Protein AF-A0A8X7C6X4-F1 (afdb_monomer_lite)

Radius of gyration: 23.31 Å; chains: 1; bounding box: 55×36×72 Å

Structure (mmCIF, N/CA/C/O backbone):
data_AF-A0A8X7C6X4-F1
#
_entry.id   AF-A0A8X7C6X4-F1
#
loop_
_atom_site.group_PDB
_atom_site.id
_atom_site.type_symbol
_atom_site.label_atom_id
_atom_site.label_alt_id
_atom_site.label_comp_id
_atom_site.label_asym_id
_atom_site.label_entity_id
_atom_site.label_seq_id
_atom_site.pdbx_PDB_ins_code
_atom_site.Cartn_x
_atom_site.Cartn_y
_atom_site.Cartn_z
_atom_site.occupancy
_atom_site.B_iso_or_equiv
_atom_site.auth_seq_id
_atom_site.auth_comp_id
_atom_site.auth_asym_id
_atom_site.auth_atom_id
_atom_site.pdbx_PDB_model_num
ATOM 1 N N . MET A 1 1 ? 27.482 -21.369 14.492 1.00 41.53 1 MET A N 1
ATOM 2 C CA . MET A 1 1 ? 27.911 -20.150 13.777 1.00 41.53 1 MET A CA 1
ATOM 3 C C . MET A 1 1 ? 26.859 -19.899 12.710 1.00 41.53 1 MET A C 1
ATOM 5 O O . MET A 1 1 ? 26.764 -20.706 11.797 1.00 41.53 1 MET A O 1
ATOM 9 N N . SER A 1 2 ? 25.984 -18.908 12.900 1.00 43.78 2 SER A N 1
ATOM 10 C CA . SER A 1 2 ? 24.983 -18.544 11.888 1.00 43.78 2 SER A CA 1
ATOM 11 C C . SER A 1 2 ? 25.699 -17.981 10.670 1.00 43.78 2 SER A C 1
ATOM 13 O O . SER A 1 2 ? 26.392 -16.973 10.795 1.00 43.78 2 SER A O 1
ATOM 15 N N . SER A 1 3 ? 25.545 -18.619 9.510 1.00 39.66 3 SER A N 1
ATOM 16 C CA . SER A 1 3 ? 25.916 -18.000 8.237 1.00 39.66 3 SER A CA 1
ATOM 17 C C . SER A 1 3 ? 25.085 -16.728 8.057 1.00 39.66 3 SER A C 1
ATOM 19 O O . SER A 1 3 ? 23.858 -16.811 8.164 1.00 39.66 3 SER A O 1
ATOM 21 N N . PRO A 1 4 ? 25.696 -15.559 7.801 1.00 51.00 4 PRO A N 1
ATOM 22 C CA . PRO A 1 4 ? 24.925 -14.390 7.425 1.00 51.00 4 PRO A CA 1
ATOM 23 C C . PRO A 1 4 ? 24.309 -14.685 6.059 1.00 51.00 4 PRO A C 1
ATOM 25 O O . PRO A 1 4 ? 25.004 -15.105 5.134 1.00 51.00 4 PRO A O 1
ATOM 28 N N . ALA A 1 5 ? 22.993 -14.525 5.948 1.00 52.38 5 ALA A N 1
ATOM 29 C CA . ALA A 1 5 ? 22.308 -14.561 4.668 1.00 52.38 5 ALA A CA 1
ATOM 30 C C . ALA A 1 5 ? 22.892 -13.438 3.796 1.00 52.38 5 ALA A C 1
ATOM 32 O O . ALA A 1 5 ? 22.626 -12.260 4.027 1.00 52.38 5 ALA A O 1
ATOM 33 N N . ILE A 1 6 ? 23.755 -13.798 2.844 1.00 60.19 6 ILE A N 1
ATOM 34 C CA . ILE A 1 6 ? 24.280 -12.865 1.850 1.00 60.19 6 ILE A CA 1
ATOM 35 C C . ILE A 1 6 ? 23.134 -12.622 0.874 1.00 60.19 6 ILE A C 1
ATOM 37 O O . ILE A 1 6 ? 22.824 -13.473 0.042 1.00 60.19 6 ILE A O 1
ATOM 41 N N . ILE A 1 7 ? 22.459 -11.485 1.027 1.00 58.69 7 ILE A N 1
ATOM 42 C CA . ILE A 1 7 ? 21.500 -11.011 0.032 1.00 58.69 7 ILE A CA 1
ATOM 43 C C . ILE A 1 7 ? 22.296 -10.750 -1.262 1.00 58.69 7 ILE A C 1
ATOM 45 O O . ILE A 1 7 ? 23.330 -10.079 -1.187 1.00 58.69 7 ILE A O 1
ATOM 49 N N . PRO A 1 8 ? 21.879 -11.285 -2.426 1.00 61.34 8 PRO A N 1
ATOM 50 C CA . PRO A 1 8 ? 22.589 -11.083 -3.686 1.00 61.34 8 PRO A CA 1
ATOM 51 C C . PRO A 1 8 ? 22.749 -9.590 -3.985 1.00 61.34 8 PRO A C 1
ATOM 53 O O . PRO A 1 8 ? 21.783 -8.836 -3.885 1.00 61.34 8 PRO A O 1
ATOM 56 N N . SER A 1 9 ? 23.950 -9.158 -4.369 1.00 61.72 9 SER A N 1
ATOM 57 C CA . SER A 1 9 ? 24.251 -7.748 -4.654 1.00 61.72 9 SER A CA 1
ATOM 58 C C . SER A 1 9 ? 23.368 -7.155 -5.756 1.00 61.72 9 SER A C 1
ATOM 60 O O . SER A 1 9 ? 22.981 -5.998 -5.645 1.00 61.72 9 SER A O 1
ATOM 62 N N . SER A 1 10 ? 22.974 -7.959 -6.750 1.00 60.50 10 SER A N 1
ATOM 63 C CA . SER A 1 10 ? 22.034 -7.550 -7.803 1.00 60.50 10 SER A CA 1
ATOM 64 C C . SER A 1 10 ? 20.650 -7.198 -7.248 1.00 60.50 10 SER A C 1
ATOM 66 O O . SER A 1 10 ? 20.065 -6.199 -7.634 1.00 60.50 10 SER A O 1
ATOM 68 N N . LEU A 1 11 ? 20.164 -7.947 -6.251 1.00 62.75 11 LEU A N 1
ATOM 69 C CA . LEU A 1 11 ? 18.857 -7.709 -5.632 1.00 62.75 11 LEU A CA 1
ATOM 70 C C . LEU A 1 11 ? 18.816 -6.392 -4.844 1.00 62.75 11 LEU A C 1
ATOM 72 O O . LEU A 1 11 ? 17.778 -5.739 -4.743 1.00 62.75 11 LEU A O 1
ATOM 76 N N . LEU A 1 12 ? 19.953 -6.021 -4.249 1.00 65.81 12 LEU A N 1
ATOM 77 C CA . LEU A 1 12 ? 20.098 -4.772 -3.509 1.00 65.81 12 LEU A CA 1
ATOM 78 C C . LEU A 1 12 ? 20.155 -3.567 -4.458 1.00 65.81 12 LEU A C 1
ATOM 80 O O . LEU A 1 12 ? 19.580 -2.522 -4.155 1.00 65.81 12 LEU A O 1
ATOM 84 N N . GLU A 1 13 ? 20.832 -3.729 -5.594 1.00 68.94 13 GLU A N 1
ATOM 85 C CA . GLU A 1 13 ? 20.954 -2.716 -6.642 1.00 68.94 13 GLU A CA 1
ATOM 86 C C . GLU A 1 13 ? 19.597 -2.440 -7.313 1.00 68.94 13 GLU A C 1
ATOM 88 O O . GLU A 1 13 ? 19.193 -1.280 -7.407 1.00 68.94 13 GLU A O 1
ATOM 93 N N . ASP A 1 14 ? 18.828 -3.489 -7.627 1.00 75.12 14 ASP A N 1
ATOM 94 C CA . ASP A 1 14 ? 17.485 -3.378 -8.217 1.00 75.12 14 ASP A CA 1
ATOM 95 C C . ASP A 1 14 ? 16.489 -2.673 -7.276 1.00 75.12 14 ASP A C 1
ATOM 97 O O . ASP A 1 14 ? 15.685 -1.835 -7.702 1.00 75.12 14 ASP A O 1
ATOM 101 N N . TYR A 1 15 ? 16.568 -2.953 -5.967 1.00 82.56 15 TYR A N 1
ATOM 102 C CA . TYR A 1 15 ? 15.763 -2.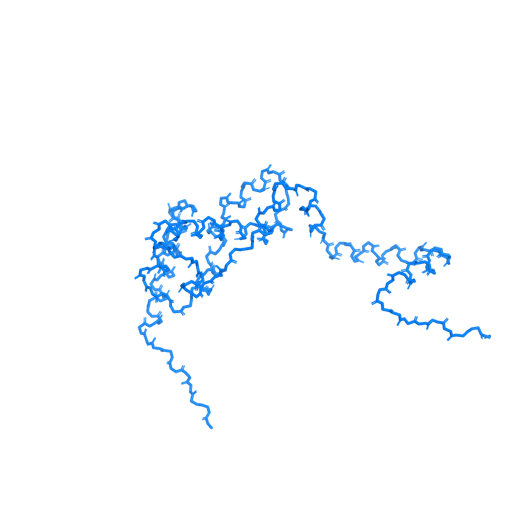259 -4.955 1.00 82.56 15 TYR A CA 1
ATOM 103 C C . TYR A 1 15 ? 16.144 -0.779 -4.839 1.00 82.56 15 TYR A C 1
ATOM 105 O O . TYR A 1 15 ? 15.264 0.079 -4.758 1.00 82.56 15 TYR A O 1
ATOM 113 N N . ALA A 1 16 ? 17.444 -0.466 -4.810 1.00 84.88 16 ALA A N 1
ATOM 114 C CA . ALA A 1 16 ? 17.921 0.909 -4.702 1.00 84.88 16 ALA A CA 1
ATOM 115 C C . ALA A 1 16 ? 17.496 1.740 -5.917 1.00 84.88 16 ALA A C 1
ATOM 117 O O . ALA A 1 16 ? 16.995 2.851 -5.745 1.00 84.88 16 ALA A O 1
ATOM 118 N N . HIS A 1 17 ? 17.619 1.170 -7.118 1.00 86.81 17 HIS A N 1
ATOM 119 C CA . HIS A 1 17 ? 17.183 1.811 -8.351 1.00 86.81 17 HIS A CA 1
ATOM 120 C C . HIS A 1 17 ? 15.673 2.077 -8.346 1.00 86.81 17 HIS A C 1
ATOM 122 O O . HIS A 1 17 ? 15.262 3.231 -8.443 1.00 86.81 17 HIS A O 1
ATOM 128 N N . SER A 1 18 ? 14.861 1.039 -8.111 1.00 87.00 18 SER A N 1
ATOM 129 C CA . SER A 1 18 ? 13.395 1.153 -8.035 1.00 87.00 18 SER A CA 1
ATOM 130 C C . SER A 1 18 ? 12.955 2.192 -7.003 1.00 87.00 18 SER A C 1
ATOM 132 O O . SER A 1 18 ? 12.040 2.979 -7.241 1.00 87.00 18 SER A O 1
ATOM 134 N N . ASN A 1 19 ? 13.631 2.222 -5.851 1.00 89.88 19 ASN A N 1
ATOM 135 C CA . ASN A 1 19 ? 13.363 3.207 -4.819 1.00 89.88 19 ASN A CA 1
ATOM 136 C C . ASN A 1 19 ? 13.654 4.635 -5.287 1.00 89.88 19 ASN A C 1
ATOM 138 O O . ASN A 1 19 ? 12.817 5.505 -5.074 1.00 89.88 19 ASN A O 1
ATOM 142 N N . SER A 1 20 ? 14.832 4.884 -5.861 1.00 90.81 20 SER A N 1
ATOM 143 C CA . SER A 1 20 ? 15.215 6.218 -6.328 1.00 90.81 20 SER A CA 1
ATOM 144 C C . SER A 1 20 ? 14.276 6.718 -7.420 1.00 90.81 20 SER A C 1
ATOM 146 O O . SER A 1 20 ? 13.829 7.856 -7.350 1.00 90.81 20 SER A O 1
ATOM 148 N N . THR A 1 21 ? 13.897 5.858 -8.369 1.00 91.06 21 THR A N 1
ATOM 149 C CA . THR A 1 21 ? 12.956 6.220 -9.436 1.00 91.06 21 THR A CA 1
ATOM 150 C C . THR A 1 21 ? 11.582 6.607 -8.886 1.00 91.06 21 THR A C 1
ATOM 152 O O . THR A 1 21 ? 11.020 7.616 -9.304 1.00 91.06 21 THR A O 1
ATOM 155 N N . LEU A 1 22 ? 11.043 5.851 -7.922 1.00 91.56 22 LEU A N 1
ATOM 156 C CA . LEU A 1 22 ? 9.770 6.195 -7.276 1.00 91.56 22 LEU A CA 1
ATOM 157 C C . LEU A 1 22 ? 9.869 7.476 -6.437 1.00 91.56 22 LEU A C 1
ATOM 159 O O . LEU A 1 22 ? 8.931 8.267 -6.408 1.00 91.56 22 LEU A O 1
ATOM 163 N N . GLU A 1 23 ? 11.005 7.699 -5.779 1.00 93.31 23 GLU A N 1
ATOM 164 C CA . GLU A 1 23 ? 11.255 8.896 -4.975 1.00 93.31 23 GLU A CA 1
ATOM 165 C C . GLU A 1 23 ? 11.326 10.153 -5.856 1.00 93.31 23 GLU A C 1
ATOM 167 O O . GLU A 1 23 ? 10.698 11.159 -5.539 1.00 93.31 23 GLU A O 1
ATOM 172 N N . GLU A 1 24 ? 11.980 10.079 -7.014 1.00 91.56 24 GLU A N 1
ATOM 173 C CA . GLU A 1 24 ? 11.965 11.152 -8.014 1.00 91.56 24 GLU A CA 1
ATOM 174 C C . GLU A 1 24 ? 10.557 11.398 -8.573 1.00 91.56 24 GLU A C 1
ATOM 176 O O . GLU A 1 24 ? 10.079 12.535 -8.560 1.00 91.56 24 GLU A O 1
ATOM 181 N N . ALA A 1 25 ? 9.855 10.337 -8.986 1.00 90.62 25 ALA A N 1
ATOM 182 C CA . ALA A 1 25 ? 8.493 10.448 -9.504 1.00 90.62 25 ALA A CA 1
ATOM 183 C C . ALA A 1 25 ? 7.527 11.048 -8.470 1.00 90.62 25 ALA A C 1
ATOM 185 O O . ALA A 1 25 ? 6.641 11.812 -8.832 1.00 90.62 25 ALA A O 1
ATOM 186 N N . SER A 1 26 ? 7.727 10.780 -7.175 1.00 89.69 26 SER A N 1
ATOM 187 C CA . SER A 1 26 ? 6.908 11.353 -6.098 1.00 89.69 26 SER A CA 1
ATOM 188 C C . SER A 1 26 ? 6.961 12.876 -5.990 1.00 89.69 26 SER A C 1
ATOM 190 O O . SER A 1 26 ? 6.070 13.482 -5.400 1.00 89.69 26 SER A O 1
ATOM 192 N N . ILE A 1 27 ? 7.993 13.496 -6.563 1.00 88.69 27 ILE A N 1
ATOM 193 C CA . ILE A 1 27 ? 8.184 14.946 -6.552 1.00 88.69 27 ILE A CA 1
ATOM 194 C C . ILE A 1 27 ? 7.584 15.576 -7.814 1.00 88.69 27 ILE A C 1
ATOM 196 O O . ILE A 1 27 ? 7.095 16.706 -7.758 1.00 88.69 27 ILE A O 1
ATOM 200 N N . SER A 1 28 ? 7.647 14.880 -8.954 1.00 86.75 28 SER A N 1
ATOM 201 C CA . SER A 1 28 ? 7.310 15.449 -10.264 1.00 86.75 28 SER A CA 1
ATOM 202 C C . SER A 1 28 ? 5.991 14.966 -10.863 1.00 86.75 28 SER A C 1
ATOM 204 O O . SER A 1 28 ? 5.436 15.661 -11.712 1.00 86.75 28 SER A O 1
ATOM 206 N N . GLU A 1 29 ? 5.488 13.803 -10.454 1.00 90.50 29 GLU A N 1
ATOM 207 C CA . GLU A 1 29 ? 4.372 13.117 -11.104 1.00 90.50 29 GLU A CA 1
ATOM 208 C C . GLU A 1 29 ? 3.107 13.077 -10.244 1.00 90.50 29 GLU A C 1
ATOM 210 O O . GLU A 1 29 ? 3.130 13.197 -9.021 1.00 90.50 29 GLU A O 1
ATOM 215 N N . SER A 1 30 ? 1.966 12.869 -10.904 1.00 86.12 30 SER A N 1
ATOM 216 C CA . SER A 1 30 ? 0.698 12.621 -10.209 1.00 86.12 30 SER A CA 1
ATOM 217 C C . SER A 1 30 ? 0.677 11.238 -9.532 1.00 86.12 30 SER A C 1
ATOM 219 O O . SER A 1 30 ? 1.251 10.299 -10.094 1.00 86.12 30 SER A O 1
ATOM 221 N N . PRO A 1 31 ? -0.061 11.045 -8.423 1.00 84.44 31 PRO A N 1
ATOM 222 C CA . PRO A 1 31 ? -0.167 9.754 -7.732 1.00 84.44 31 PRO A CA 1
ATOM 223 C C . PRO A 1 31 ? -0.556 8.582 -8.639 1.00 84.44 31 PRO A C 1
ATOM 225 O O . PRO A 1 31 ? 0.069 7.527 -8.578 1.00 84.44 31 PRO A O 1
ATOM 228 N N . ASN A 1 32 ? -1.489 8.785 -9.575 1.00 84.94 32 ASN A N 1
ATOM 229 C CA . ASN A 1 32 ? -1.849 7.766 -10.572 1.00 84.94 32 ASN A CA 1
ATOM 230 C C . ASN A 1 32 ? -0.658 7.317 -11.437 1.00 84.94 32 ASN A C 1
ATOM 232 O O . ASN A 1 32 ? -0.498 6.128 -11.706 1.00 84.94 32 ASN A O 1
ATOM 236 N N . LYS A 1 33 ? 0.207 8.252 -11.847 1.00 87.81 33 LYS A N 1
ATOM 237 C CA . LYS A 1 33 ? 1.417 7.941 -12.626 1.00 87.81 33 LYS A CA 1
ATOM 238 C C . LYS A 1 33 ? 2.457 7.204 -11.790 1.00 87.81 33 LYS A C 1
ATOM 240 O O . LYS A 1 33 ? 3.119 6.304 -12.300 1.00 87.81 33 LYS A O 1
ATOM 245 N N . ILE A 1 34 ? 2.551 7.522 -10.502 1.00 91.06 34 ILE A N 1
ATOM 246 C CA . ILE A 1 34 ? 3.412 6.796 -9.562 1.00 91.06 34 ILE A CA 1
ATOM 247 C C . ILE A 1 34 ? 2.877 5.368 -9.346 1.00 91.06 34 ILE A C 1
ATOM 249 O O . ILE A 1 34 ? 3.668 4.429 -9.305 1.00 91.06 34 ILE A O 1
ATOM 253 N N . CYS A 1 35 ? 1.553 5.170 -9.288 1.00 90.31 35 CYS A N 1
ATOM 254 C CA . CYS A 1 35 ? 0.930 3.842 -9.231 1.00 90.31 35 CYS A CA 1
ATOM 255 C C . CYS A 1 35 ? 1.208 3.009 -10.489 1.00 90.31 35 CYS A C 1
ATOM 257 O O . CYS A 1 35 ? 1.586 1.844 -10.375 1.00 90.31 35 CYS A O 1
ATOM 259 N N . GLU A 1 36 ? 1.084 3.603 -11.681 1.00 91.00 36 GLU A N 1
ATOM 260 C CA . GLU A 1 36 ? 1.471 2.950 -12.940 1.00 91.00 36 GLU A CA 1
ATOM 261 C C . GLU A 1 36 ? 2.955 2.552 -12.930 1.00 91.00 36 GLU A C 1
ATOM 263 O O . GLU A 1 36 ? 3.300 1.422 -13.274 1.00 91.00 36 GLU A O 1
ATOM 268 N N . LEU A 1 37 ? 3.838 3.453 -12.489 1.00 92.44 37 LEU A N 1
ATOM 269 C CA . LEU A 1 37 ? 5.272 3.187 -12.382 1.00 92.44 37 LEU A CA 1
ATOM 270 C C . LEU A 1 37 ? 5.573 2.055 -11.390 1.00 92.44 37 LEU A C 1
ATOM 272 O O . LEU A 1 37 ? 6.384 1.178 -11.687 1.00 92.44 37 LEU A O 1
ATOM 276 N N . PHE A 1 38 ? 4.901 2.033 -10.238 1.00 92.88 38 PHE A N 1
ATOM 277 C CA . PHE A 1 38 ? 5.035 0.951 -9.266 1.00 92.88 38 PHE A CA 1
ATOM 278 C C . PHE A 1 38 ? 4.596 -0.395 -9.859 1.00 92.88 38 PHE A C 1
ATOM 280 O O . PHE A 1 38 ? 5.293 -1.392 -9.680 1.00 92.88 38 PHE A O 1
ATOM 287 N N . ALA A 1 39 ? 3.489 -0.430 -10.609 1.00 91.94 39 ALA A N 1
ATOM 288 C CA . ALA A 1 39 ? 3.035 -1.635 -11.304 1.00 91.94 39 ALA A CA 1
ATOM 289 C C . ALA A 1 39 ? 4.059 -2.122 -12.342 1.00 91.94 39 ALA A C 1
ATOM 291 O O . ALA A 1 39 ? 4.369 -3.310 -12.388 1.00 91.94 39 ALA A O 1
ATOM 292 N N . ILE A 1 40 ? 4.644 -1.210 -13.126 1.00 91.19 40 ILE A N 1
ATOM 293 C CA . ILE A 1 40 ? 5.702 -1.536 -14.095 1.00 91.19 40 ILE A CA 1
ATOM 294 C C . ILE A 1 40 ? 6.911 -2.154 -13.385 1.00 91.19 40 ILE A C 1
ATOM 296 O O . ILE A 1 40 ? 7.407 -3.200 -13.803 1.00 91.19 40 ILE A O 1
AT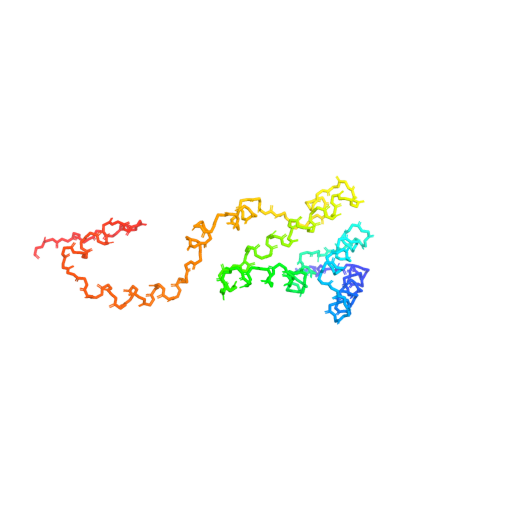OM 300 N N . ILE A 1 41 ? 7.360 -1.535 -12.293 1.00 90.81 41 ILE A N 1
ATOM 301 C CA . ILE A 1 41 ? 8.469 -2.031 -11.474 1.00 90.81 41 ILE A CA 1
ATOM 302 C C . ILE A 1 41 ? 8.154 -3.434 -10.930 1.00 90.81 41 ILE A C 1
ATOM 304 O O . ILE A 1 41 ? 8.996 -4.332 -10.997 1.00 90.81 41 ILE A O 1
ATOM 308 N N . LEU A 1 42 ? 6.933 -3.647 -10.436 1.00 89.38 42 LEU A N 1
ATOM 309 C CA . LEU A 1 42 ? 6.499 -4.927 -9.885 1.00 89.38 42 LEU A CA 1
ATOM 310 C C . LEU A 1 42 ? 6.478 -6.042 -10.944 1.00 89.38 42 LEU A C 1
ATOM 312 O O . LEU A 1 42 ? 6.944 -7.148 -10.673 1.00 89.38 42 LEU A O 1
ATOM 316 N N . VAL A 1 43 ? 5.964 -5.749 -12.141 1.00 88.69 43 VAL A N 1
ATOM 317 C CA . VAL A 1 43 ? 5.772 -6.738 -13.213 1.00 88.69 43 VAL A CA 1
ATOM 318 C C . VAL A 1 43 ? 7.069 -7.029 -13.969 1.00 88.69 43 VAL A C 1
ATOM 320 O O . VAL A 1 43 ? 7.352 -8.187 -14.275 1.00 88.69 43 VAL A O 1
ATOM 323 N N . PHE A 1 44 ? 7.862 -6.001 -14.282 1.00 86.94 4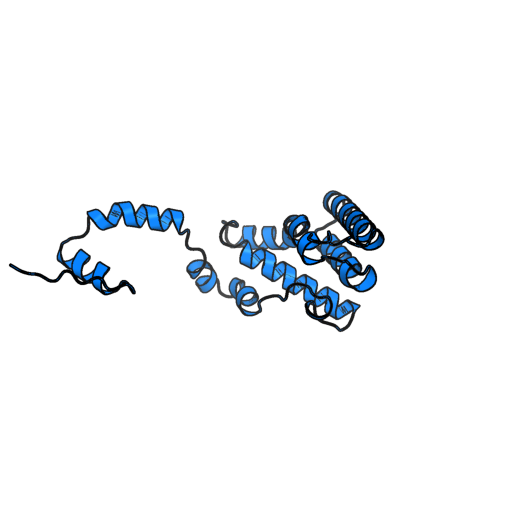4 PHE A N 1
ATOM 324 C CA . PHE A 1 44 ? 8.966 -6.117 -15.242 1.00 86.94 44 PHE A CA 1
ATOM 325 C C . PHE A 1 44 ? 10.362 -6.034 -14.619 1.00 86.94 44 PHE A C 1
ATOM 327 O O . PHE A 1 44 ? 11.306 -6.555 -15.211 1.00 86.94 44 PHE A O 1
ATOM 334 N N . CYS A 1 45 ? 10.523 -5.406 -13.449 1.00 83.88 45 CYS A N 1
ATOM 335 C CA . CYS A 1 45 ? 11.848 -5.163 -12.864 1.00 83.88 45 CYS A CA 1
ATOM 336 C C . CYS A 1 45 ? 12.267 -6.203 -11.814 1.00 83.88 45 CYS A C 1
ATOM 338 O O . CYS A 1 45 ? 13.412 -6.181 -11.379 1.00 83.88 45 CYS A O 1
ATOM 340 N N . GLY A 1 46 ? 11.382 -7.126 -11.420 1.00 71.44 46 GLY A N 1
ATOM 341 C CA . GLY A 1 46 ? 11.743 -8.238 -10.533 1.00 71.44 46 GLY A CA 1
ATOM 342 C C . GLY A 1 46 ? 12.198 -7.790 -9.139 1.00 71.44 46 GLY A C 1
ATOM 343 O O . GLY A 1 46 ? 13.279 -8.157 -8.684 1.00 71.44 46 GLY A O 1
ATOM 344 N N . VAL A 1 47 ? 11.372 -7.000 -8.445 1.00 80.38 47 VAL A N 1
ATOM 345 C CA . VAL A 1 47 ? 11.697 -6.470 -7.110 1.00 80.38 47 VAL A CA 1
ATOM 346 C C . VAL A 1 47 ? 11.853 -7.592 -6.081 1.00 80.38 47 VAL A C 1
ATOM 348 O O . VAL A 1 47 ? 10.946 -8.395 -5.873 1.00 80.38 47 VAL A O 1
ATOM 351 N N . GLY A 1 48 ? 12.985 -7.607 -5.371 1.00 77.88 48 GLY A N 1
ATOM 352 C CA . GLY A 1 48 ? 13.257 -8.610 -4.334 1.00 77.88 48 GLY A CA 1
ATOM 353 C C . GLY A 1 48 ? 12.355 -8.541 -3.104 1.00 77.88 48 GLY A C 1
ATOM 354 O O . GLY A 1 48 ? 12.035 -9.575 -2.522 1.00 77.88 48 GLY A O 1
ATOM 355 N N . ASP A 1 49 ? 11.951 -7.332 -2.709 1.00 84.50 49 ASP A N 1
ATOM 356 C CA . ASP A 1 49 ? 11.023 -7.089 -1.601 1.00 84.50 49 ASP A CA 1
ATOM 357 C C . ASP A 1 49 ? 10.019 -5.980 -1.976 1.00 84.50 49 ASP A C 1
ATOM 359 O O . ASP A 1 49 ? 10.231 -4.799 -1.666 1.00 84.50 49 ASP A O 1
ATOM 363 N N . PRO A 1 50 ? 8.939 -6.335 -2.695 1.00 86.25 50 PRO A N 1
ATOM 364 C CA . PRO A 1 50 ? 7.951 -5.364 -3.147 1.00 86.25 50 PRO A CA 1
ATOM 365 C C . PRO A 1 50 ? 7.134 -4.788 -1.982 1.00 86.25 50 PRO A C 1
ATOM 367 O O . PRO A 1 50 ? 6.698 -3.641 -2.054 1.00 86.25 50 PRO A O 1
ATOM 370 N N . ILE A 1 51 ? 6.985 -5.527 -0.874 1.00 88.44 51 ILE A N 1
ATOM 371 C CA . ILE A 1 51 ? 6.265 -5.069 0.325 1.00 88.44 51 ILE A CA 1
ATOM 372 C C . ILE A 1 51 ? 7.031 -3.931 0.998 1.00 88.44 51 ILE A C 1
ATOM 374 O O . ILE A 1 51 ? 6.446 -2.904 1.332 1.00 88.44 51 ILE A O 1
ATOM 378 N N . LYS A 1 52 ? 8.349 -4.070 1.161 1.00 89.56 52 LYS A N 1
ATOM 379 C CA . LYS A 1 52 ? 9.179 -3.000 1.723 1.00 89.56 52 LYS A CA 1
ATOM 380 C C . LYS A 1 52 ? 9.177 -1.748 0.845 1.00 89.56 52 LYS A C 1
ATOM 382 O O . LYS A 1 52 ? 9.151 -0.635 1.372 1.00 89.56 52 LYS A O 1
ATOM 387 N N . LEU A 1 53 ? 9.187 -1.925 -0.477 1.00 90.00 53 LEU A N 1
ATOM 388 C CA . LEU A 1 53 ? 9.102 -0.813 -1.423 1.00 90.00 53 LEU A CA 1
ATOM 389 C C . LEU A 1 53 ? 7.749 -0.092 -1.304 1.00 90.00 53 LEU A C 1
ATOM 391 O O . LEU A 1 53 ? 7.712 1.133 -1.208 1.00 90.00 53 LEU A O 1
ATOM 395 N N . TRP A 1 54 ? 6.653 -0.849 -1.218 1.00 92.12 54 TRP A N 1
ATOM 396 C CA . TRP A 1 54 ? 5.318 -0.316 -0.949 1.00 92.12 54 TRP A CA 1
ATOM 397 C C . TRP A 1 54 ? 5.248 0.450 0.368 1.00 92.12 54 TRP A C 1
ATOM 399 O O . TRP A 1 54 ? 4.794 1.584 0.377 1.00 92.12 54 TRP A O 1
ATOM 409 N N . GLU A 1 55 ? 5.731 -0.110 1.478 1.00 91.25 55 GLU A N 1
ATOM 410 C CA . GLU A 1 55 ? 5.659 0.548 2.789 1.00 91.25 55 GLU A CA 1
ATOM 411 C C . GLU A 1 55 ? 6.321 1.932 2.800 1.00 91.25 55 GLU A C 1
ATOM 413 O O . GLU A 1 55 ? 5.843 2.833 3.493 1.00 91.25 55 GLU A O 1
ATOM 418 N N . LYS A 1 56 ? 7.377 2.121 2.000 1.00 92.00 56 LYS A N 1
ATOM 419 C CA . LYS A 1 56 ? 8.042 3.416 1.846 1.00 92.00 56 LYS A CA 1
ATOM 420 C C . LYS A 1 56 ? 7.242 4.404 0.988 1.00 92.00 56 LYS A C 1
ATOM 422 O O . LYS A 1 56 ? 7.226 5.588 1.308 1.00 92.00 56 LYS A O 1
ATOM 427 N N . HIS A 1 57 ? 6.580 3.934 -0.070 1.00 92.25 57 HIS A N 1
ATOM 428 C CA . HIS A 1 57 ? 5.945 4.794 -1.082 1.00 92.25 57 HIS A CA 1
ATOM 429 C C . HIS A 1 57 ? 4.413 4.871 -0.994 1.00 92.25 57 HIS A C 1
ATOM 431 O O . HIS A 1 57 ? 3.808 5.720 -1.645 1.00 92.25 57 HIS A O 1
ATOM 437 N N . LYS A 1 58 ? 3.762 4.051 -0.157 1.00 90.50 58 LYS A N 1
ATOM 438 C CA . LYS A 1 58 ? 2.293 3.951 -0.057 1.00 90.50 58 LYS A CA 1
ATOM 439 C C . LYS A 1 58 ? 1.600 5.272 0.244 1.00 90.50 58 LYS A C 1
ATOM 441 O O . LYS A 1 58 ? 0.477 5.466 -0.191 1.00 90.50 58 LYS A O 1
ATOM 446 N N . GLY A 1 59 ? 2.262 6.183 0.962 1.00 89.88 59 GLY A N 1
ATOM 447 C CA . GLY A 1 59 ? 1.721 7.512 1.250 1.00 89.88 59 GLY A CA 1
ATOM 448 C C . GLY A 1 59 ? 1.548 8.368 -0.005 1.00 89.88 59 GLY A C 1
ATOM 449 O O . GLY A 1 59 ? 0.505 8.997 -0.160 1.00 89.88 59 GLY A O 1
ATOM 450 N N . SER A 1 60 ? 2.539 8.349 -0.899 1.00 89.62 60 SER A N 1
ATOM 451 C CA . SER A 1 60 ? 2.496 9.058 -2.184 1.00 89.62 60 SER A CA 1
ATOM 452 C C . SER A 1 60 ? 1.585 8.347 -3.183 1.00 89.62 60 SER A C 1
ATOM 454 O O . SER A 1 60 ? 0.804 8.993 -3.871 1.00 89.62 60 SER A O 1
ATOM 456 N N . LEU A 1 61 ? 1.623 7.010 -3.214 1.00 90.12 61 LEU A N 1
ATOM 457 C CA . LEU A 1 61 ? 0.757 6.190 -4.072 1.00 90.12 61 LEU A CA 1
ATOM 458 C C . LEU A 1 61 ? -0.730 6.403 -3.753 1.00 90.12 61 LEU A C 1
ATOM 460 O O . LEU A 1 61 ? -1.559 6.507 -4.652 1.00 90.12 61 LEU A O 1
ATOM 464 N N . SER A 1 62 ? -1.075 6.517 -2.469 1.00 90.31 62 SER A N 1
ATOM 465 C CA . SER A 1 62 ? -2.460 6.667 -2.028 1.00 90.31 62 SER A CA 1
ATOM 466 C C . SER A 1 62 ? -2.910 8.121 -1.869 1.00 90.31 62 SER A C 1
ATOM 468 O O . SER A 1 62 ? -3.951 8.358 -1.257 1.00 90.31 62 SER A O 1
ATOM 470 N N . GLU A 1 63 ? -2.133 9.109 -2.319 1.00 89.25 63 GLU A N 1
ATOM 471 C CA . GLU A 1 63 ? -2.414 10.521 -2.034 1.00 89.25 63 GLU A CA 1
ATOM 472 C C . GLU A 1 63 ? -3.742 10.987 -2.652 1.00 89.25 63 GLU A C 1
ATOM 474 O O . GLU A 1 63 ? -4.525 11.662 -1.982 1.00 89.25 63 GLU A O 1
ATOM 479 N N . ASP A 1 64 ? -4.041 10.586 -3.889 1.00 84.88 64 ASP A N 1
ATOM 480 C CA . ASP A 1 64 ? -5.303 10.943 -4.553 1.00 84.88 64 ASP A CA 1
ATOM 481 C C . ASP A 1 64 ? -6.509 10.306 -3.849 1.00 84.88 64 ASP A C 1
ATOM 483 O O . ASP A 1 64 ? -7.502 10.979 -3.571 1.00 84.88 64 ASP A O 1
ATOM 487 N N . VAL A 1 65 ? -6.387 9.031 -3.466 1.00 83.94 65 VAL A N 1
ATOM 488 C CA . VAL A 1 65 ? -7.406 8.313 -2.685 1.00 83.94 65 VAL A CA 1
ATOM 489 C C . VAL A 1 65 ? -7.633 8.994 -1.334 1.00 83.94 65 VAL A C 1
ATOM 491 O O . VAL A 1 65 ? -8.768 9.187 -0.899 1.00 83.94 65 VAL A O 1
ATOM 494 N N . LYS A 1 66 ? -6.547 9.410 -0.674 1.00 86.62 66 LYS A N 1
ATOM 495 C CA . LYS A 1 66 ? -6.600 10.141 0.591 1.00 86.62 66 LYS A CA 1
ATOM 496 C C . LYS A 1 66 ? -7.375 11.448 0.426 1.00 86.62 66 LYS A C 1
ATOM 498 O O . LYS A 1 66 ? -8.319 11.673 1.174 1.00 86.62 66 LYS A O 1
ATOM 503 N N . LYS A 1 67 ? -7.040 12.261 -0.582 1.00 84.56 67 LYS A N 1
ATOM 504 C CA . LYS A 1 67 ? -7.730 13.530 -0.886 1.00 84.56 67 LYS A CA 1
ATOM 505 C C . LYS A 1 67 ? -9.214 13.334 -1.193 1.00 84.56 67 LYS A C 1
ATOM 507 O O . LYS A 1 67 ? -10.039 14.150 -0.784 1.00 84.56 67 LYS A O 1
ATOM 512 N N . GLN A 1 68 ? -9.567 12.257 -1.891 1.00 80.81 68 GLN A N 1
ATOM 513 C CA . GLN A 1 68 ? -10.962 11.930 -2.170 1.00 80.81 68 GLN A CA 1
ATOM 514 C C . GLN A 1 68 ? -11.739 11.653 -0.875 1.00 80.81 68 GLN A C 1
ATOM 516 O O . GLN A 1 68 ? -12.783 12.254 -0.633 1.00 80.81 68 GLN A O 1
ATOM 521 N N . ILE A 1 69 ? -11.197 10.803 -0.002 1.00 78.06 69 ILE A N 1
ATOM 522 C CA . ILE A 1 69 ? -11.837 10.449 1.274 1.00 78.06 69 ILE A CA 1
ATOM 523 C C . ILE A 1 69 ? -11.872 11.649 2.233 1.00 78.06 69 ILE A C 1
ATOM 525 O O . ILE A 1 69 ? -12.843 11.827 2.970 1.00 78.06 69 ILE A O 1
ATOM 529 N N . GLU A 1 70 ? -10.848 12.506 2.207 1.00 81.19 70 GLU A N 1
ATOM 530 C CA . GLU A 1 70 ? -10.799 13.775 2.946 1.00 81.19 70 GLU A CA 1
ATOM 531 C C . GLU A 1 70 ? -11.985 14.677 2.629 1.00 81.19 70 GLU A C 1
ATOM 533 O O . GLU A 1 70 ? -12.638 15.179 3.548 1.00 81.19 70 GLU A O 1
ATOM 538 N N . ALA A 1 71 ? -12.273 14.849 1.338 1.00 78.25 71 ALA A N 1
ATOM 539 C CA . ALA A 1 71 ? -13.377 15.675 0.871 1.00 78.25 71 ALA A CA 1
ATOM 540 C C . ALA A 1 71 ? -14.746 15.138 1.324 1.00 78.25 71 ALA A C 1
ATOM 542 O O . ALA A 1 71 ? -15.675 15.920 1.526 1.00 78.25 71 ALA A O 1
ATOM 543 N N . GLU A 1 72 ? -14.869 13.823 1.508 1.00 72.62 72 GLU A N 1
ATOM 544 C CA . GLU A 1 72 ? -16.129 13.159 1.848 1.00 72.62 72 GLU A CA 1
ATOM 545 C C . GLU A 1 72 ? -16.351 12.994 3.362 1.00 72.62 72 GLU A C 1
ATOM 547 O O . GLU A 1 72 ? -17.489 13.098 3.825 1.00 72.62 72 GLU A O 1
ATOM 552 N N . GLN A 1 73 ? -15.298 12.724 4.149 1.00 68.50 73 GLN A N 1
ATOM 553 C CA . GLN A 1 73 ? -15.438 12.241 5.536 1.00 68.50 73 GLN A CA 1
ATOM 554 C C . GLN A 1 73 ? -14.657 13.026 6.604 1.00 68.50 73 GLN A C 1
ATOM 556 O O . GLN A 1 73 ? -14.838 12.777 7.798 1.00 68.50 73 GLN A O 1
ATOM 561 N N . GLY A 1 74 ? -13.814 13.988 6.220 1.00 66.25 74 GLY A N 1
ATOM 562 C CA . GLY A 1 74 ? -13.207 14.983 7.116 1.00 66.25 74 GLY A CA 1
ATOM 563 C C . GLY A 1 74 ? -12.123 14.510 8.105 1.00 66.25 74 GLY A C 1
ATOM 564 O O . GLY A 1 74 ? -11.306 15.338 8.500 1.00 66.25 74 GLY A O 1
ATOM 565 N N . ASN A 1 75 ? -12.056 13.233 8.512 1.00 66.19 75 ASN A N 1
ATOM 566 C CA . ASN A 1 75 ? -10.991 12.719 9.397 1.00 66.19 75 ASN A CA 1
ATOM 567 C C . ASN A 1 75 ? -10.295 11.473 8.828 1.00 66.19 75 ASN A C 1
ATOM 569 O O . ASN A 1 75 ? -10.826 10.374 8.921 1.00 66.19 75 ASN A O 1
ATOM 573 N N . ILE A 1 76 ? -9.084 11.643 8.294 1.00 66.50 76 ILE A N 1
ATOM 574 C CA . ILE A 1 76 ? -8.334 10.603 7.568 1.00 66.50 76 ILE A CA 1
ATOM 575 C C . ILE A 1 76 ? -7.718 9.530 8.452 1.00 66.50 76 ILE A C 1
ATOM 577 O O . ILE A 1 76 ? -7.584 8.393 8.007 1.00 66.50 76 ILE A O 1
ATOM 581 N N . ASP A 1 77 ? -7.282 9.871 9.666 1.00 67.12 77 ASP A N 1
ATOM 582 C CA . ASP A 1 77 ? -6.409 8.979 10.443 1.00 67.12 77 ASP A CA 1
ATOM 583 C C . ASP A 1 77 ? -7.113 7.663 10.805 1.00 67.12 77 ASP A C 1
ATOM 585 O O . ASP A 1 77 ? -6.477 6.621 10.949 1.00 67.12 77 ASP A O 1
ATOM 589 N N . LEU A 1 78 ? -8.445 7.701 10.875 1.00 65.25 78 LEU A N 1
ATOM 590 C CA . LEU A 1 78 ? -9.311 6.543 11.102 1.00 65.25 78 LEU A CA 1
ATOM 591 C C . LEU A 1 78 ? -9.597 5.733 9.824 1.00 65.25 78 LEU A C 1
ATOM 593 O O . LEU A 1 78 ? -10.140 4.636 9.913 1.00 65.25 78 LEU A O 1
ATOM 597 N N . TYR A 1 79 ? -9.223 6.255 8.653 1.00 74.62 79 TYR A N 1
ATOM 598 C CA . TYR A 1 79 ? -9.488 5.680 7.331 1.00 74.62 79 TYR A CA 1
ATOM 599 C C . TYR A 1 79 ? -8.229 5.297 6.560 1.00 74.62 79 TYR A C 1
ATOM 601 O O . TYR A 1 79 ? -8.341 4.850 5.423 1.00 74.62 79 TYR A O 1
ATOM 609 N N . LEU A 1 80 ? -7.033 5.415 7.145 1.00 81.25 80 LEU A N 1
ATOM 610 C CA . LEU A 1 80 ? -5.783 5.058 6.462 1.00 81.25 80 LEU A CA 1
ATOM 611 C C . LEU A 1 80 ? -5.778 3.610 5.950 1.00 81.25 80 LEU A C 1
ATOM 613 O O . LEU A 1 80 ? -5.287 3.348 4.856 1.00 81.25 80 LEU A O 1
ATOM 617 N N . ASN A 1 81 ? -6.371 2.668 6.690 1.00 80.50 81 ASN A N 1
ATOM 618 C CA . ASN A 1 81 ? -6.517 1.286 6.226 1.00 80.50 81 ASN A CA 1
ATOM 619 C C . ASN A 1 81 ? -7.397 1.193 4.970 1.00 80.50 81 ASN A C 1
ATOM 621 O O . ASN A 1 81 ? -7.102 0.409 4.074 1.00 80.50 81 ASN A O 1
ATOM 625 N N . ILE A 1 82 ? -8.450 2.006 4.897 1.00 81.25 82 ILE A N 1
ATOM 626 C CA . ILE A 1 82 ? -9.362 2.062 3.757 1.00 81.25 82 ILE A CA 1
ATOM 627 C C . ILE A 1 82 ? -8.666 2.721 2.560 1.00 81.25 82 ILE A C 1
ATOM 629 O O . ILE A 1 82 ? -8.701 2.176 1.460 1.00 81.25 82 ILE A O 1
ATOM 633 N N . VAL A 1 83 ? -7.970 3.837 2.796 1.00 85.19 83 VAL A N 1
ATOM 634 C CA . VAL A 1 83 ? -7.162 4.565 1.806 1.00 85.19 83 VAL A CA 1
ATOM 635 C C . VAL A 1 83 ? -6.146 3.628 1.149 1.00 85.19 83 VAL A C 1
ATOM 637 O O . VAL A 1 83 ? -6.099 3.506 -0.074 1.00 85.19 83 VAL A O 1
ATOM 640 N N . TYR A 1 84 ? -5.351 2.918 1.954 1.00 88.88 84 TYR A N 1
ATOM 641 C CA . TYR A 1 84 ? -4.341 2.001 1.427 1.00 88.88 84 TYR A CA 1
ATOM 642 C C . TYR A 1 84 ? -4.968 0.817 0.701 1.00 88.88 84 TYR A C 1
ATOM 644 O O . TYR A 1 84 ? -4.471 0.422 -0.348 1.00 88.88 84 TYR A O 1
ATOM 652 N N . ASN A 1 85 ? -6.076 0.279 1.208 1.00 87.12 85 ASN A N 1
ATOM 653 C CA . ASN A 1 85 ? -6.756 -0.827 0.554 1.00 87.12 85 ASN A CA 1
ATOM 654 C C . ASN A 1 85 ? -7.335 -0.437 -0.814 1.00 87.12 85 ASN A C 1
ATOM 656 O O . ASN A 1 85 ? -7.210 -1.196 -1.767 1.00 87.12 85 ASN A O 1
ATOM 660 N N . GLN A 1 86 ? -7.919 0.753 -0.943 1.00 84.75 86 GLN A N 1
ATOM 661 C CA . GLN A 1 86 ? -8.379 1.257 -2.239 1.00 84.75 86 GLN A CA 1
ATOM 662 C C . GLN A 1 86 ? -7.229 1.493 -3.211 1.00 84.75 86 GLN A C 1
ATOM 664 O O . GLN A 1 86 ? -7.335 1.142 -4.383 1.00 84.75 86 GLN A O 1
ATOM 669 N N . CYS A 1 87 ? -6.111 2.024 -2.721 1.00 89.50 87 CYS A N 1
ATOM 670 C CA . CYS A 1 87 ? -4.911 2.143 -3.533 1.00 89.50 87 CYS A CA 1
ATOM 671 C C . CYS A 1 87 ? -4.414 0.768 -4.022 1.00 89.50 87 CYS A C 1
ATOM 673 O O . CYS A 1 87 ? -3.989 0.656 -5.168 1.00 89.50 87 CYS A O 1
ATOM 675 N N . LEU A 1 88 ? -4.508 -0.282 -3.194 1.00 90.50 88 LEU A N 1
ATOM 676 C CA . LEU A 1 88 ? -4.183 -1.654 -3.602 1.00 90.50 88 LEU A CA 1
ATOM 677 C C . LEU A 1 88 ? -5.153 -2.206 -4.657 1.00 90.50 88 LEU A C 1
ATOM 679 O O . LEU A 1 88 ? -4.699 -2.911 -5.549 1.00 90.50 88 LEU A O 1
ATOM 683 N N . ILE A 1 89 ? -6.449 -1.873 -4.596 1.00 88.06 89 ILE A N 1
ATOM 684 C CA . ILE A 1 89 ? -7.428 -2.263 -5.630 1.00 88.06 89 ILE A CA 1
ATOM 685 C C . ILE A 1 89 ? -7.059 -1.630 -6.974 1.00 88.06 89 ILE A C 1
ATOM 687 O O . ILE A 1 89 ? -6.940 -2.334 -7.970 1.00 88.06 89 ILE A O 1
ATOM 691 N N . LEU A 1 90 ? -6.803 -0.317 -6.989 1.00 88.38 90 LEU A N 1
ATOM 692 C CA . LEU A 1 90 ? -6.386 0.389 -8.205 1.00 88.38 90 LEU A CA 1
ATOM 693 C C . LEU A 1 90 ? -5.093 -0.196 -8.780 1.00 88.38 90 LEU A C 1
ATOM 695 O O . LEU A 1 90 ? -4.958 -0.366 -9.989 1.00 88.38 90 LEU A O 1
ATOM 699 N N . LEU A 1 91 ? -4.140 -0.516 -7.907 1.00 90.38 91 LEU A N 1
ATOM 700 C CA . LEU A 1 91 ? -2.884 -1.120 -8.318 1.00 90.38 91 LEU A CA 1
ATOM 701 C C . LEU A 1 91 ? -3.087 -2.529 -8.892 1.00 90.38 91 LEU A C 1
ATOM 703 O O . LEU A 1 91 ? -2.448 -2.875 -9.883 1.00 90.38 91 LEU A O 1
ATOM 707 N N . GLU A 1 92 ? -3.972 -3.330 -8.298 1.00 91.12 92 GLU A N 1
ATOM 708 C CA . GLU A 1 92 ? -4.310 -4.658 -8.807 1.00 91.12 92 GLU A CA 1
ATOM 709 C C . GLU A 1 92 ? -4.940 -4.582 -10.201 1.00 91.12 92 GLU A C 1
ATOM 711 O O . GLU A 1 92 ? -4.508 -5.313 -11.090 1.00 91.12 92 GLU A O 1
ATOM 716 N N . ASP A 1 93 ? -5.860 -3.644 -10.437 1.00 89.94 93 ASP A N 1
ATOM 717 C CA . ASP A 1 93 ? -6.463 -3.429 -11.758 1.00 89.94 93 ASP A CA 1
ATOM 718 C C . ASP A 1 93 ? -5.408 -3.084 -12.824 1.00 89.94 93 ASP A C 1
ATOM 720 O O . ASP A 1 93 ? -5.435 -3.614 -13.940 1.00 89.94 93 ASP A O 1
ATOM 724 N N . ILE A 1 94 ? -4.436 -2.229 -12.480 1.00 90.62 94 ILE A N 1
ATOM 725 C CA . ILE A 1 94 ? -3.325 -1.871 -13.375 1.00 90.62 94 ILE A CA 1
ATOM 726 C C . ILE A 1 94 ? -2.456 -3.101 -13.668 1.00 90.62 94 ILE A C 1
ATOM 728 O O . ILE A 1 94 ? -2.119 -3.359 -14.825 1.00 90.62 94 ILE A O 1
ATOM 732 N N . VAL A 1 95 ? -2.105 -3.882 -12.644 1.00 90.44 95 VAL A N 1
ATOM 733 C CA . VAL A 1 95 ? -1.254 -5.071 -12.797 1.00 90.44 95 VAL A CA 1
ATOM 734 C C . VAL A 1 95 ? -1.946 -6.158 -13.615 1.00 90.44 95 VAL A C 1
ATOM 736 O O . VAL A 1 95 ? -1.313 -6.731 -14.506 1.00 90.44 95 VAL A O 1
ATOM 739 N N . ILE A 1 96 ? -3.241 -6.391 -13.397 1.00 90.44 96 ILE A N 1
ATOM 740 C CA . ILE A 1 96 ? -4.047 -7.312 -14.208 1.00 90.44 96 ILE A CA 1
ATOM 741 C C . ILE A 1 96 ? -4.090 -6.831 -15.660 1.00 90.44 96 ILE A C 1
ATOM 743 O O . ILE A 1 96 ? -3.887 -7.625 -16.575 1.00 90.44 96 ILE A O 1
ATOM 747 N N . SER A 1 97 ? -4.290 -5.531 -15.890 1.00 91.25 97 SER A N 1
ATOM 748 C CA . SER A 1 97 ? -4.290 -4.949 -17.238 1.00 91.25 97 SER A CA 1
ATOM 749 C C . SER A 1 97 ? -2.947 -5.132 -17.964 1.00 91.25 97 SER A C 1
ATOM 751 O O . SER A 1 97 ? -2.919 -5.388 -19.167 1.00 91.25 97 SER A O 1
ATOM 753 N N . MET A 1 98 ? -1.825 -5.050 -17.239 1.00 89.56 98 MET A N 1
ATOM 754 C CA . MET A 1 98 ? -0.479 -5.186 -17.812 1.00 89.56 98 MET A CA 1
ATOM 755 C C . MET A 1 98 ? -0.028 -6.638 -18.009 1.00 89.56 98 MET A C 1
ATOM 757 O O . MET A 1 98 ? 0.634 -6.942 -18.999 1.00 89.56 98 MET A O 1
ATOM 761 N N . SER A 1 99 ? -0.326 -7.518 -17.053 1.00 90.25 99 SER A N 1
ATOM 762 C CA . SER A 1 99 ? 0.266 -8.861 -16.971 1.00 90.25 99 SER A CA 1
ATOM 763 C C . SER A 1 99 ? -0.739 -10.002 -17.128 1.00 90.25 99 SER A C 1
ATOM 765 O O . SER A 1 99 ? -0.336 -11.131 -17.393 1.00 90.25 99 SER A O 1
ATOM 767 N 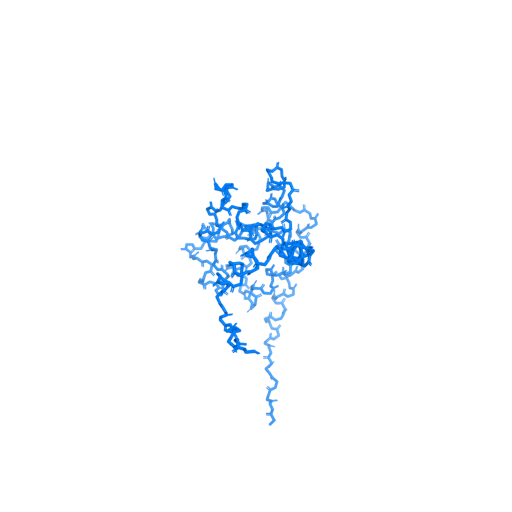N . GLY A 1 100 ? -2.036 -9.725 -16.972 1.00 89.19 100 GLY A N 1
ATOM 768 C CA . GLY A 1 100 ? -3.089 -10.737 -16.866 1.00 89.19 100 GLY A CA 1
ATOM 769 C C . GLY A 1 100 ? -3.123 -11.475 -15.523 1.00 89.19 100 GLY A C 1
ATOM 770 O O . GLY A 1 100 ? -3.985 -12.327 -15.332 1.00 89.19 100 GLY A O 1
ATOM 771 N N . GLU A 1 101 ? -2.216 -11.153 -14.599 1.00 89.19 101 GLU A N 1
ATOM 772 C CA . GLU A 1 101 ? -2.040 -11.828 -13.312 1.00 89.19 101 GLU A CA 1
ATOM 773 C C . GLU A 1 101 ? -2.390 -10.899 -12.139 1.00 89.19 101 GLU A C 1
ATOM 775 O O . GLU A 1 101 ? -2.385 -9.675 -12.262 1.00 89.19 101 GLU A O 1
ATOM 780 N N . THR A 1 102 ? -2.685 -11.486 -10.978 1.00 88.75 102 THR A N 1
ATOM 781 C CA . THR A 1 102 ? -2.996 -10.733 -9.745 1.00 88.75 102 THR A CA 1
ATOM 782 C C . THR A 1 102 ? -1.735 -10.339 -8.975 1.00 88.75 102 THR A C 1
ATOM 784 O O . THR A 1 102 ? -0.663 -10.919 -9.169 1.00 88.75 102 THR A O 1
ATOM 787 N N . LEU A 1 103 ? -1.861 -9.413 -8.015 1.00 87.31 103 LEU A N 1
ATOM 788 C CA . LEU A 1 103 ? -0.741 -8.995 -7.156 1.00 87.31 103 LEU A CA 1
ATOM 789 C C . LEU A 1 103 ? -0.105 -10.168 -6.386 1.00 87.31 103 LEU A C 1
ATOM 791 O O . LEU A 1 103 ? 1.102 -10.168 -6.125 1.00 87.31 103 LEU A O 1
ATOM 795 N N . LEU A 1 104 ? -0.888 -11.208 -6.079 1.00 86.75 104 LEU A N 1
ATOM 796 C CA . LEU A 1 104 ? -0.400 -12.426 -5.423 1.00 86.75 104 LEU A CA 1
ATOM 797 C C . LEU A 1 104 ? 0.685 -13.140 -6.224 1.00 86.75 104 LEU A C 1
ATOM 799 O O . LEU A 1 104 ? 1.631 -13.668 -5.635 1.00 86.75 104 LEU A O 1
ATOM 803 N N . GLN A 1 105 ? 0.578 -13.134 -7.553 1.00 86.00 105 GLN A N 1
ATOM 804 C CA . GLN A 1 105 ? 1.528 -13.818 -8.426 1.00 86.00 105 GLN A CA 1
ATOM 805 C C . GLN A 1 105 ? 2.922 -13.177 -8.366 1.00 86.00 105 GLN A C 1
ATOM 807 O O . GLN A 1 105 ? 3.936 -13.854 -8.532 1.00 86.00 105 GLN A O 1
ATOM 812 N N . PHE A 1 106 ? 2.980 -11.891 -8.014 1.00 83.50 106 PHE A N 1
ATOM 813 C CA . PHE A 1 106 ? 4.211 -11.129 -7.800 1.00 83.50 106 PHE A CA 1
ATOM 814 C C . PHE A 1 106 ? 4.663 -11.126 -6.331 1.00 83.50 106 PHE A C 1
ATOM 816 O O . PHE A 1 106 ? 5.517 -10.331 -5.943 1.00 83.50 106 PHE A O 1
ATOM 823 N N . ARG A 1 107 ? 4.108 -12.025 -5.498 1.00 82.69 107 ARG A N 1
ATOM 824 C CA . ARG A 1 107 ? 4.377 -12.126 -4.049 1.00 82.69 107 ARG A CA 1
ATOM 825 C C . ARG A 1 107 ? 4.110 -10.813 -3.305 1.00 82.69 107 ARG A C 1
ATOM 827 O O . ARG A 1 107 ? 4.800 -10.491 -2.337 1.00 82.69 107 ARG A O 1
ATOM 834 N N . PHE A 1 108 ? 3.115 -10.065 -3.772 1.00 85.12 108 PHE A N 1
ATOM 835 C CA . PHE A 1 108 ? 2.727 -8.778 -3.218 1.00 85.12 108 PHE A CA 1
ATOM 836 C C . PHE A 1 108 ? 1.419 -8.872 -2.410 1.00 85.12 108 PHE A C 1
ATOM 838 O O . PHE A 1 108 ? 0.876 -9.959 -2.203 1.00 85.12 108 PHE A O 1
ATOM 845 N N . LEU A 1 109 ? 0.955 -7.738 -1.879 1.00 83.69 109 LEU A N 1
ATOM 846 C CA . LEU A 1 109 ? -0.255 -7.639 -1.062 1.00 83.69 109 LEU A CA 1
ATOM 847 C C . LEU A 1 109 ? -1.514 -7.856 -1.912 1.00 83.69 109 LEU A C 1
ATOM 849 O O . LEU A 1 109 ? -1.613 -7.317 -3.010 1.00 83.69 109 LEU A O 1
ATOM 853 N N . SER A 1 110 ? -2.495 -8.580 -1.372 1.00 79.19 110 SER A N 1
ATOM 854 C CA . SER A 1 110 ? -3.845 -8.638 -1.945 1.00 79.19 110 SER A CA 1
ATOM 855 C C . SER A 1 110 ? -4.735 -7.560 -1.341 1.00 79.19 110 SER A C 1
ATOM 857 O O . SER A 1 110 ? -4.749 -7.420 -0.112 1.00 79.19 110 SER A O 1
ATOM 859 N N . PRO A 1 111 ? -5.528 -6.846 -2.150 1.00 82.19 111 PRO A N 1
ATOM 860 C CA . PRO A 1 111 ? -6.559 -5.977 -1.618 1.00 82.19 111 PRO A CA 1
ATOM 861 C C . PRO A 1 111 ? -7.667 -6.794 -0.942 1.00 82.19 111 PRO A C 1
ATOM 863 O O . PRO A 1 111 ? -8.092 -7.849 -1.417 1.00 82.19 111 PRO A O 1
ATOM 866 N N . SER A 1 112 ? -8.175 -6.282 0.176 1.00 78.56 112 SER A N 1
ATOM 867 C CA . SER A 1 112 ? -9.387 -6.789 0.810 1.00 78.56 112 SER A CA 1
ATOM 868 C C . SER A 1 112 ? -10.606 -6.185 0.123 1.00 78.56 112 SER A C 1
ATOM 870 O O . SER A 1 112 ? -10.875 -4.986 0.232 1.00 78.56 112 SER A O 1
ATOM 872 N N . GLN A 1 113 ? -11.382 -7.022 -0.561 1.00 67.94 113 GLN A N 1
ATOM 873 C CA . GLN A 1 113 ? -12.634 -6.596 -1.189 1.00 67.94 113 GLN A CA 1
ATOM 874 C C . GLN A 1 113 ? -13.627 -6.062 -0.141 1.00 67.94 113 GLN A C 1
ATOM 876 O O . GLN A 1 113 ? -14.253 -5.030 -0.355 1.00 67.94 113 GLN A O 1
ATOM 881 N N . GLU A 1 114 ? -13.690 -6.679 1.043 1.00 64.88 114 GLU A N 1
ATOM 882 C CA . GLU A 1 114 ? -14.549 -6.252 2.161 1.00 64.88 114 GLU A CA 1
ATOM 883 C C . GLU A 1 114 ? -14.246 -4.818 2.625 1.00 64.88 114 GLU A C 1
ATOM 885 O O . GLU A 1 114 ? -15.158 -4.022 2.847 1.00 64.88 114 GLU A O 1
ATOM 890 N N . VAL A 1 115 ? -12.961 -4.456 2.717 1.00 63.81 115 VAL A N 1
ATOM 891 C CA . VAL A 1 115 ? -12.533 -3.089 3.055 1.00 63.81 115 VAL A CA 1
ATOM 892 C C . VAL A 1 115 ? -12.738 -2.134 1.872 1.00 63.81 115 VAL A C 1
ATOM 894 O O . VAL A 1 115 ? -13.004 -0.953 2.079 1.00 63.81 115 VAL A O 1
ATOM 897 N N . GLY A 1 116 ? -12.678 -2.626 0.632 1.00 59.78 116 GLY A N 1
ATOM 898 C CA . GLY A 1 116 ? -12.969 -1.850 -0.579 1.00 59.78 116 GLY A CA 1
ATOM 899 C C . GLY A 1 116 ? -14.426 -1.383 -0.658 1.00 59.78 116 GLY A C 1
ATOM 900 O O . GLY A 1 116 ? -14.683 -0.221 -0.975 1.00 59.78 116 GLY A O 1
ATOM 901 N N . PHE A 1 117 ? -15.373 -2.251 -0.282 1.00 60.25 117 PHE A N 1
ATOM 902 C CA . PHE A 1 117 ? -16.808 -1.933 -0.217 1.00 60.25 117 PHE A CA 1
ATOM 903 C C . PHE A 1 117 ? -17.185 -0.988 0.934 1.00 60.25 117 PHE A C 1
ATOM 905 O O . PHE A 1 117 ? -18.277 -0.415 0.922 1.00 60.25 117 PHE A O 1
ATOM 912 N N . ALA A 1 118 ? -16.294 -0.797 1.913 1.00 56.66 118 ALA A N 1
ATOM 913 C CA . ALA A 1 118 ? -16.554 0.027 3.086 1.00 56.66 118 ALA A CA 1
ATOM 914 C C . ALA A 1 118 ? -16.967 1.458 2.706 1.00 56.66 118 ALA A C 1
ATOM 916 O O . ALA A 1 118 ? -17.926 1.973 3.267 1.00 56.66 118 ALA A O 1
ATOM 917 N N . ILE A 1 119 ? -16.338 2.087 1.707 1.00 55.66 119 ILE A N 1
ATOM 918 C CA . ILE A 1 119 ? -16.622 3.498 1.366 1.00 55.66 119 ILE A CA 1
ATOM 919 C C . ILE A 1 119 ? -18.049 3.700 0.857 1.00 55.66 119 ILE A C 1
ATOM 921 O O . ILE A 1 119 ? -18.691 4.693 1.195 1.00 55.66 119 ILE A O 1
ATOM 925 N N . SER A 1 120 ? -18.593 2.733 0.114 1.00 56.88 120 SER A N 1
ATOM 926 C CA . SER A 1 120 ? -19.989 2.782 -0.337 1.00 56.88 120 SER A CA 1
ATOM 927 C C . SER A 1 120 ? -20.975 2.744 0.837 1.00 56.88 120 SER A C 1
ATOM 929 O O . SER A 1 120 ? -22.101 3.225 0.716 1.00 56.88 120 SER A O 1
ATOM 931 N N . ASN A 1 121 ? -20.551 2.201 1.982 1.00 60.75 121 ASN A N 1
ATOM 932 C CA . ASN A 1 121 ? -21.338 2.113 3.199 1.00 60.75 121 ASN A CA 1
ATOM 933 C C . ASN A 1 121 ? -20.777 3.033 4.298 1.00 60.75 121 ASN A C 1
ATOM 935 O O . ASN A 1 121 ? -20.093 2.616 5.232 1.00 60.75 121 ASN A O 1
ATOM 939 N N . HIS A 1 122 ? -21.160 4.307 4.231 1.00 58.44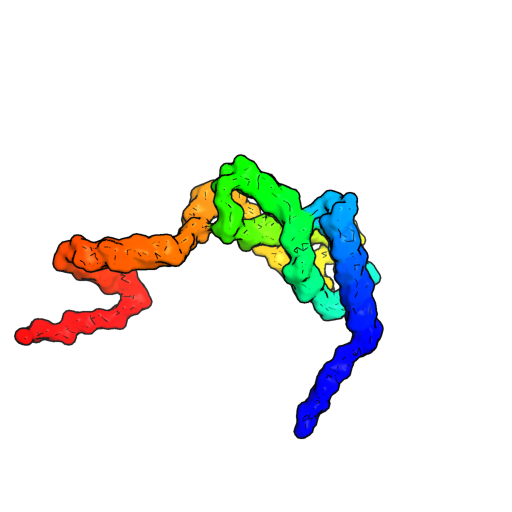 122 HIS A N 1
ATOM 940 C CA . HIS A 1 122 ? -20.822 5.328 5.227 1.00 58.44 122 HIS A CA 1
ATOM 941 C C . HIS A 1 122 ? -21.167 4.934 6.684 1.00 58.44 122 HIS A C 1
ATOM 943 O O . HIS A 1 122 ? -20.543 5.442 7.615 1.00 58.44 122 HIS A O 1
ATOM 949 N N . GLN A 1 123 ? -22.133 4.033 6.917 1.00 55.56 123 GLN A N 1
ATOM 950 C CA . GLN A 1 123 ? -22.440 3.525 8.263 1.00 55.56 123 GLN A CA 1
ATOM 951 C C . GLN A 1 123 ? -21.385 2.525 8.750 1.00 55.56 123 GLN A C 1
ATOM 953 O O . GLN A 1 123 ? -20.894 2.669 9.866 1.00 55.56 123 GLN A O 1
ATOM 958 N N . TYR A 1 124 ? -20.965 1.593 7.893 1.00 62.38 124 TYR A N 1
ATOM 959 C CA . TYR A 1 124 ? -19.899 0.629 8.193 1.00 62.38 124 TYR A CA 1
ATOM 960 C C . TYR A 1 124 ? -18.577 1.329 8.538 1.00 62.38 124 TYR A C 1
ATOM 962 O O . TYR A 1 124 ? -17.883 0.982 9.488 1.00 62.38 124 TYR A O 1
ATOM 970 N N . VAL A 1 125 ? -18.267 2.393 7.804 1.00 58.44 125 VAL A N 1
ATOM 971 C CA . VAL A 1 125 ? -17.060 3.200 8.006 1.00 58.44 125 VAL A CA 1
ATOM 972 C C . VAL A 1 125 ? -17.077 3.922 9.360 1.00 58.44 125 VAL A C 1
ATOM 974 O O . VAL A 1 125 ? -16.075 3.917 10.073 1.00 58.44 125 VAL A O 1
ATOM 977 N N . LYS A 1 126 ? -18.233 4.452 9.780 1.00 61.03 126 LYS A N 1
ATOM 978 C CA . LYS A 1 126 ? -18.417 5.040 11.119 1.00 61.03 126 LYS A CA 1
ATOM 979 C C . LYS A 1 126 ? -18.323 4.021 12.253 1.00 61.03 126 LYS A C 1
ATOM 981 O O . LYS A 1 126 ? -17.836 4.373 13.324 1.00 61.03 126 LYS A O 1
ATOM 986 N N . GLU A 1 127 ? -18.782 2.792 12.030 1.00 62.59 127 GLU A N 1
ATOM 987 C CA . GLU A 1 127 ? -18.673 1.697 13.003 1.00 62.59 127 GLU A CA 1
ATOM 988 C C . GLU A 1 127 ? -17.241 1.165 13.155 1.00 62.59 127 GLU A C 1
ATOM 990 O O . GLU A 1 127 ? -16.908 0.576 14.176 1.00 62.59 127 GLU A O 1
ATOM 995 N N . LEU A 1 128 ? -16.360 1.370 12.177 1.00 60.72 128 LEU A N 1
ATOM 996 C CA . LEU A 1 128 ? -14.955 0.966 12.300 1.00 60.72 128 LEU A CA 1
ATOM 997 C C . LEU A 1 128 ? -14.041 2.104 12.769 1.00 60.72 128 LEU A C 1
ATOM 999 O O . LEU A 1 128 ? -13.013 1.853 13.395 1.00 60.72 128 LEU A O 1
ATOM 1003 N N . ALA A 1 129 ? -14.432 3.358 12.542 1.00 59.78 129 ALA A N 1
ATOM 1004 C CA . ALA A 1 129 ? -13.671 4.561 12.882 1.00 59.78 129 ALA A CA 1
ATOM 1005 C C . ALA A 1 129 ? -13.722 4.953 14.371 1.00 59.78 129 ALA A C 1
ATOM 1007 O O . ALA A 1 129 ? -13.667 6.132 14.735 1.00 59.78 129 ALA A O 1
ATOM 1008 N N . TYR A 1 130 ? -13.833 3.986 15.275 1.00 60.47 130 TYR A N 1
ATOM 1009 C CA . TYR A 1 130 ? -13.829 4.271 16.701 1.00 60.47 130 TYR A CA 1
ATOM 1010 C C . TYR A 1 130 ? -12.411 4.589 17.191 1.00 60.47 130 TYR A C 1
ATOM 1012 O O . TYR A 1 130 ? -11.526 3.735 17.214 1.00 60.47 130 TYR A O 1
ATOM 1020 N N . ASN A 1 131 ? -12.192 5.821 17.663 1.00 66.88 131 ASN A N 1
ATOM 1021 C CA . ASN A 1 131 ? -10.949 6.188 18.339 1.00 66.88 131 ASN A CA 1
ATOM 1022 C C . ASN A 1 131 ? -10.894 5.517 19.724 1.00 66.88 131 ASN A C 1
ATOM 1024 O O . ASN A 1 131 ? -11.460 6.012 20.702 1.00 66.88 131 ASN A O 1
ATOM 1028 N N . THR A 1 132 ? -10.196 4.388 19.806 1.00 68.94 132 THR A N 1
ATOM 1029 C CA . THR A 1 132 ? -10.059 3.572 21.022 1.00 68.94 132 THR A CA 1
ATOM 1030 C C . THR A 1 132 ? -9.412 4.326 22.187 1.00 68.94 132 THR A C 1
ATOM 1032 O O . THR A 1 132 ? -9.797 4.128 23.340 1.00 68.94 132 THR A O 1
ATOM 1035 N N . LEU A 1 133 ? -8.487 5.256 21.924 1.00 70.69 133 LEU A N 1
ATOM 1036 C CA . LEU A 1 133 ? -7.874 6.105 22.956 1.00 70.69 133 LEU A CA 1
ATOM 1037 C C . LEU A 1 133 ? -8.867 7.125 23.530 1.00 70.69 133 LEU A C 1
ATOM 1039 O O . LEU A 1 133 ? -8.928 7.345 24.738 1.00 70.69 133 LEU A O 1
ATOM 1043 N N . HIS A 1 134 ? -9.687 7.732 22.677 1.00 75.06 134 HIS A N 1
ATOM 1044 C CA . HIS A 1 134 ? -10.746 8.634 23.113 1.00 75.06 134 HIS A CA 1
ATOM 1045 C C . HIS A 1 134 ? -11.843 7.881 23.878 1.00 75.06 134 HIS A C 1
ATOM 1047 O O . HIS A 1 134 ? -12.264 8.316 24.950 1.00 75.06 134 HIS A O 1
ATOM 1053 N N . LEU A 1 135 ? -12.261 6.718 23.375 1.00 77.19 135 LEU A N 1
ATOM 1054 C CA . LEU A 1 135 ? -13.275 5.883 24.018 1.00 77.19 135 LEU A CA 1
ATOM 1055 C C . LEU A 1 135 ? -12.803 5.323 25.360 1.00 77.19 135 LEU A C 1
ATOM 1057 O O . LEU A 1 135 ? -13.556 5.373 26.327 1.00 77.19 135 LEU A O 1
ATOM 1061 N N . SER A 1 136 ? -11.550 4.875 25.466 1.00 77.62 136 SER A N 1
ATOM 1062 C CA . SER A 1 136 ? -10.968 4.439 26.744 1.00 77.62 136 SER A CA 1
ATOM 1063 C C . SER A 1 136 ? -10.900 5.576 27.763 1.00 77.62 136 SER A C 1
ATOM 1065 O O . SER A 1 136 ? -11.195 5.366 28.940 1.00 77.62 136 SER A O 1
ATOM 1067 N N . LYS A 1 137 ? -10.612 6.808 27.325 1.00 81.94 137 LYS A N 1
ATOM 1068 C CA . LYS A 1 137 ? -10.662 7.996 28.186 1.00 81.94 137 LYS A CA 1
ATOM 1069 C C . LYS A 1 137 ? -12.084 8.294 28.672 1.00 81.94 137 LYS A C 1
ATOM 1071 O O . LYS A 1 137 ? -12.269 8.579 29.855 1.00 81.94 137 LYS A O 1
ATOM 1076 N N . ILE A 1 138 ? -13.083 8.199 27.793 1.00 80.62 138 ILE A N 1
ATOM 1077 C CA . ILE A 1 138 ? -14.503 8.346 28.154 1.00 80.62 138 ILE A CA 1
ATOM 1078 C C . ILE A 1 138 ? -14.921 7.252 29.143 1.00 80.62 138 ILE A C 1
ATOM 1080 O O . ILE A 1 138 ? -15.552 7.552 30.157 1.00 80.62 138 ILE A O 1
ATOM 1084 N N . MET A 1 139 ? -14.535 5.999 28.893 1.00 80.19 139 MET A N 1
ATOM 1085 C CA . MET A 1 139 ? -14.794 4.881 29.801 1.00 80.19 139 MET A CA 1
ATOM 1086 C C . MET A 1 139 ? -14.174 5.134 31.175 1.00 80.19 139 MET A C 1
ATOM 1088 O O . MET A 1 139 ? -14.882 5.076 32.175 1.00 80.19 139 MET A O 1
ATOM 1092 N N . ALA A 1 140 ? -12.897 5.514 31.247 1.00 82.25 140 ALA A N 1
ATOM 1093 C CA . ALA A 1 140 ? -12.221 5.794 32.515 1.00 82.25 140 ALA A CA 1
ATOM 1094 C C . ALA A 1 140 ? -12.902 6.913 33.328 1.00 82.25 140 ALA A C 1
ATOM 1096 O O . ALA A 1 140 ? -12.900 6.876 34.557 1.00 82.25 140 ALA A O 1
ATOM 1097 N N . GLN A 1 141 ? -13.516 7.894 32.660 1.00 84.94 141 GLN A N 1
ATOM 1098 C CA . GLN A 1 141 ? -14.244 8.986 33.313 1.00 84.94 141 GLN A CA 1
ATOM 1099 C C . GLN A 1 141 ? -15.666 8.612 33.747 1.00 84.94 141 GLN A C 1
ATOM 1101 O O . GLN A 1 141 ? -16.176 9.182 34.715 1.00 84.94 141 GLN A O 1
ATOM 1106 N N . ASN A 1 142 ? -16.322 7.702 33.027 1.00 82.31 142 ASN A N 1
ATOM 1107 C CA . ASN A 1 142 ? -17.737 7.391 33.228 1.00 82.31 142 ASN A CA 1
ATOM 1108 C C . ASN A 1 142 ? -17.970 6.112 34.039 1.00 82.31 142 ASN A C 1
ATOM 1110 O O . ASN A 1 142 ? -18.930 6.072 34.801 1.00 82.31 142 ASN A O 1
ATOM 1114 N N . VAL A 1 143 ? -17.072 5.123 33.977 1.00 83.69 143 VAL A N 1
ATOM 1115 C CA . VAL A 1 143 ? -17.141 3.889 34.786 1.00 83.69 143 VAL A CA 1
ATOM 1116 C C . VAL A 1 143 ? -17.238 4.177 36.298 1.00 83.69 143 VAL A C 1
ATOM 1118 O O . VAL A 1 143 ? -18.066 3.556 36.968 1.00 83.69 143 VAL A O 1
ATOM 1121 N N . PRO A 1 144 ? -16.503 5.153 36.874 1.00 84.69 144 PRO A N 1
ATOM 1122 C CA . PRO A 1 144 ? -16.652 5.496 38.290 1.00 84.69 144 PRO A CA 1
ATOM 1123 C C . PRO A 1 144 ? -18.011 6.115 38.649 1.00 84.69 144 PRO A C 1
ATOM 1125 O O . PRO A 1 144 ? -18.436 6.003 39.798 1.00 84.69 144 PRO A O 1
ATOM 1128 N N . LYS A 1 145 ? -18.690 6.751 37.683 1.00 87.69 145 LYS A N 1
ATOM 1129 C CA . LYS A 1 145 ? -19.977 7.447 37.867 1.00 87.69 145 LYS A CA 1
ATOM 1130 C C . LYS A 1 145 ? -21.190 6.518 37.780 1.00 87.69 145 LYS A C 1
ATOM 1132 O O . LYS A 1 145 ? -22.302 6.968 38.035 1.00 87.69 145 LYS A O 1
ATOM 1137 N N . LEU A 1 146 ? -20.987 5.256 37.404 1.00 85.50 146 LEU A N 1
ATOM 1138 C CA . LEU A 1 146 ? -22.060 4.273 37.293 1.00 85.50 146 LEU A CA 1
ATOM 1139 C C . LEU A 1 146 ? -22.678 3.976 38.668 1.00 85.50 146 LEU A C 1
ATOM 1141 O O . LEU A 1 146 ? -21.962 3.834 39.670 1.00 85.50 146 LEU A O 1
ATOM 1145 N N . SER A 1 147 ? -24.005 3.845 38.698 1.00 84.81 147 SER A N 1
ATOM 1146 C CA . SER A 1 147 ? -24.725 3.332 39.865 1.00 84.81 147 SER A CA 1
ATOM 1147 C C . SER A 1 147 ? -24.400 1.853 40.108 1.00 84.81 147 SER A C 1
ATOM 1149 O O . SER A 1 147 ? -23.823 1.183 39.252 1.00 84.81 147 SER A O 1
ATOM 1151 N N . GLN A 1 148 ? -24.764 1.327 41.279 1.00 80.38 148 GLN A N 1
ATOM 1152 C CA . GLN A 1 148 ? -24.521 -0.078 41.620 1.00 80.38 148 GLN A CA 1
ATOM 1153 C C . GLN A 1 148 ? -25.185 -1.039 40.615 1.00 80.38 148 GLN A C 1
ATOM 1155 O O . GLN A 1 148 ? -24.520 -1.927 40.092 1.00 80.38 148 GLN A O 1
ATOM 1160 N N . GLU A 1 149 ? -26.445 -0.785 40.253 1.00 81.00 149 GLU A N 1
ATOM 1161 C CA . GLU A 1 149 ? -27.192 -1.569 39.257 1.00 81.00 149 GLU A CA 1
ATOM 1162 C C . GLU A 1 149 ? -26.574 -1.466 37.850 1.00 81.00 149 GLU A C 1
ATOM 1164 O O . GLU A 1 149 ? -26.481 -2.451 37.119 1.00 81.00 149 GLU A O 1
ATOM 1169 N N . GLN A 1 150 ? -26.087 -0.279 37.469 1.00 81.00 150 GLN A N 1
ATOM 1170 C CA . GLN A 1 150 ? -25.420 -0.076 36.180 1.00 81.00 150 GLN A CA 1
ATOM 1171 C C . GLN A 1 150 ? -24.055 -0.763 36.119 1.00 81.00 150 GLN A C 1
ATOM 1173 O O . GLN A 1 150 ? -23.674 -1.258 35.062 1.00 81.00 150 GLN A O 1
ATOM 1178 N N . LYS A 1 151 ? -23.316 -0.802 37.235 1.00 81.38 151 LYS A N 1
ATOM 1179 C CA . LYS A 1 151 ? -22.054 -1.544 37.339 1.00 81.38 151 LYS A CA 1
ATOM 1180 C C . LYS A 1 151 ? -22.303 -3.036 37.183 1.00 81.38 151 LYS A C 1
ATOM 1182 O O . LYS A 1 151 ? -21.612 -3.671 36.398 1.00 81.38 151 LYS A O 1
ATOM 1187 N N . GLU A 1 152 ? -23.297 -3.572 37.885 1.00 77.88 152 GLU A N 1
ATOM 1188 C CA . GLU A 1 152 ? -23.646 -4.993 37.806 1.00 77.88 152 GLU A CA 1
ATOM 1189 C C . GLU A 1 152 ? -23.947 -5.427 36.370 1.00 77.88 152 GLU A C 1
ATOM 1191 O O . GLU A 1 152 ? -23.371 -6.410 35.919 1.00 77.88 152 GLU A O 1
ATOM 1196 N N . LEU A 1 153 ? -24.737 -4.658 35.615 1.00 77.12 153 LEU A N 1
ATOM 1197 C CA . LEU A 1 153 ? -25.004 -4.948 34.201 1.00 77.12 153 LEU A CA 1
ATOM 1198 C C . LEU A 1 153 ? -23.772 -4.741 33.302 1.00 77.12 153 LEU A C 1
ATOM 1200 O O . LEU A 1 153 ? -23.455 -5.596 32.480 1.00 77.12 153 LEU A O 1
ATOM 1204 N N . TYR A 1 154 ? -23.033 -3.640 33.478 1.00 75.00 154 TYR A N 1
ATOM 1205 C CA . TYR A 1 154 ? -21.862 -3.313 32.652 1.00 75.00 154 TYR A CA 1
ATOM 1206 C C . TYR A 1 154 ? -20.742 -4.364 32.750 1.00 75.00 154 TYR A C 1
ATOM 1208 O O . TYR A 1 154 ? -20.071 -4.661 31.761 1.00 75.00 154 TYR A O 1
ATOM 1216 N N . PHE A 1 155 ? -20.532 -4.939 33.939 1.00 78.06 155 PHE A N 1
ATOM 1217 C CA . PHE A 1 155 ? -19.528 -5.984 34.159 1.00 78.06 155 PHE A CA 1
ATOM 1218 C C . PHE A 1 155 ? -20.046 -7.402 33.869 1.00 78.06 155 PHE A C 1
ATOM 1220 O O . PHE A 1 155 ? -19.229 -8.315 33.757 1.00 78.06 155 PHE A O 1
ATOM 1227 N N . LEU A 1 156 ? -21.362 -7.592 33.711 1.00 73.81 156 LEU A N 1
ATOM 1228 C CA . LEU A 1 156 ? -21.962 -8.872 33.320 1.00 73.81 156 LEU A CA 1
ATOM 1229 C C . LEU A 1 156 ? -21.775 -9.169 31.821 1.00 73.81 156 LEU A C 1
ATOM 1231 O O . LEU A 1 156 ? -21.540 -10.318 31.460 1.00 73.81 156 LEU A O 1
ATOM 1235 N N . ASP A 1 157 ? -21.813 -8.136 30.973 1.00 59.84 157 ASP A N 1
ATOM 1236 C CA . ASP A 1 157 ? -21.717 -8.257 29.506 1.00 59.84 157 ASP A CA 1
ATOM 1237 C C . ASP A 1 157 ? -20.272 -8.234 28.958 1.00 59.84 157 ASP A C 1
ATOM 1239 O O . ASP A 1 157 ? -20.049 -8.380 27.754 1.00 59.84 157 ASP A O 1
ATOM 1243 N N . SER A 1 158 ? -19.257 -8.066 29.813 1.00 53.91 158 SER A N 1
ATOM 1244 C CA . SER A 1 158 ? -17.854 -8.150 29.382 1.00 53.91 158 SER A CA 1
ATOM 1245 C C . SER A 1 158 ? -17.440 -9.617 29.156 1.00 53.91 158 SER A C 1
ATOM 1247 O O . SER A 1 158 ? -17.600 -10.430 30.068 1.00 53.91 158 SER A O 1
ATOM 1249 N N . PRO A 1 159 ? -16.852 -9.987 27.996 1.00 48.62 159 PRO A N 1
ATOM 1250 C CA . PRO A 1 159 ? -16.447 -11.359 27.666 1.00 48.62 159 PRO A CA 1
ATOM 1251 C C . PRO A 1 159 ? -15.142 -11.743 28.384 1.00 48.62 159 PRO A C 1
ATOM 1253 O O . PRO A 1 159 ? -14.107 -12.017 27.783 1.00 48.62 159 PRO A O 1
ATOM 1256 N N . GLY A 1 160 ? -15.192 -11.720 29.708 1.00 47.16 160 GLY A N 1
ATOM 1257 C CA . GLY A 1 160 ? -14.078 -11.950 30.607 1.00 47.16 160 GLY A CA 1
ATOM 1258 C C . GLY A 1 160 ? -14.618 -12.060 32.019 1.00 47.16 160 GLY A C 1
ATOM 1259 O O . GLY A 1 160 ? -14.472 -11.142 32.819 1.00 47.16 160 GLY A O 1
ATOM 1260 N N . GLY A 1 161 ? -15.291 -13.177 32.297 1.00 50.94 161 GLY A N 1
ATOM 1261 C CA . GLY A 1 161 ? -15.780 -13.489 33.627 1.00 50.94 161 GLY A CA 1
ATOM 1262 C C . GLY A 1 161 ? -14.655 -13.416 34.656 1.00 50.94 161 GLY A C 1
ATOM 1263 O O . GLY A 1 161 ? -13.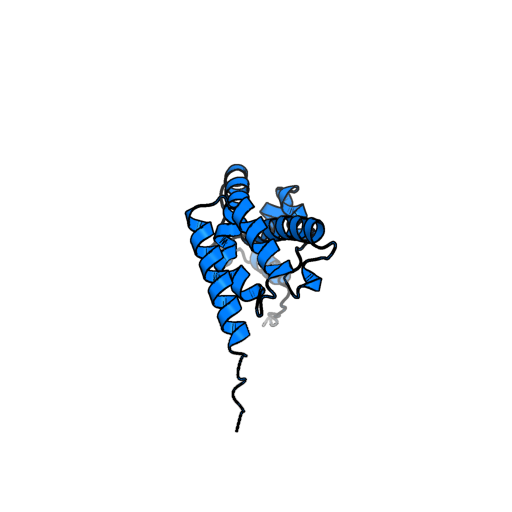681 -14.162 34.588 1.00 50.94 161 GLY A O 1
ATOM 1264 N N . MET A 1 162 ? -14.830 -12.558 35.651 1.00 44.69 162 MET A N 1
ATOM 1265 C CA . MET A 1 162 ? -14.344 -12.823 36.996 1.00 44.69 162 MET A CA 1
ATOM 1266 C C . MET A 1 162 ? -15.504 -12.564 37.945 1.00 44.69 162 MET A C 1
ATOM 1268 O O . MET A 1 162 ? -15.912 -11.426 38.161 1.00 44.69 162 MET A O 1
ATOM 1272 N N . GLU A 1 163 ? -16.063 -13.658 38.461 1.00 42.25 163 GLU A N 1
ATOM 1273 C CA . GLU A 1 163 ? -17.034 -13.641 39.550 1.00 42.25 163 GLU A CA 1
ATOM 1274 C C . GLU A 1 163 ? -16.531 -12.767 40.712 1.00 42.25 163 GLU A C 1
ATOM 1276 O O . GLU A 1 163 ? -15.433 -13.007 41.219 1.00 42.25 163 GLU A O 1
ATOM 1281 N N . PRO A 1 164 ? -17.370 -11.890 41.280 1.00 40.03 164 PRO A N 1
ATOM 1282 C CA . PRO A 1 164 ? -17.324 -11.615 42.696 1.00 40.03 164 PRO A CA 1
ATOM 1283 C C . PRO A 1 164 ? -18.384 -12.493 43.370 1.00 40.03 164 PRO A C 1
ATOM 1285 O O . PRO A 1 164 ? -19.518 -12.086 43.599 1.00 40.03 164 PRO A O 1
ATOM 1288 N N . LYS A 1 165 ? -18.010 -13.727 43.714 1.00 44.03 165 LYS A N 1
ATOM 1289 C CA . LYS A 1 165 ? -18.581 -14.390 44.894 1.00 44.03 165 LYS A CA 1
ATOM 1290 C C . LYS A 1 165 ? -17.539 -14.181 45.990 1.00 44.03 165 LYS A C 1
ATOM 1292 O O . LYS A 1 165 ? -16.387 -14.565 45.829 1.00 44.03 165 LYS A O 1
ATOM 1297 N N . LYS A 1 166 ? -17.861 -13.541 47.108 1.00 36.19 166 LYS A N 1
ATOM 1298 C CA . LYS A 1 166 ? -18.779 -14.069 48.116 1.00 36.19 166 LYS A CA 1
ATOM 1299 C C . LYS A 1 166 ? -19.442 -12.933 48.897 1.00 36.19 166 LYS A C 1
ATOM 1301 O O . LYS A 1 166 ? -18.761 -12.045 49.399 1.00 36.19 166 LYS A O 1
ATOM 1306 N N . HIS A 1 167 ? -20.755 -13.057 49.071 1.00 39.62 167 HIS A N 1
ATOM 1307 C CA . HIS A 1 167 ? -21.423 -12.619 50.290 1.00 39.62 167 HIS A CA 1
ATOM 1308 C C . HIS A 1 167 ? -20.833 -13.382 51.480 1.00 39.62 167 HIS A C 1
ATOM 1310 O O . HIS A 1 167 ? -20.827 -14.611 51.440 1.00 39.62 167 HIS A O 1
ATOM 1316 N N . PHE A 1 168 ? -20.325 -12.658 52.477 1.00 38.94 168 PHE A N 1
ATOM 1317 C CA . PHE A 1 168 ? -20.679 -12.748 53.900 1.00 38.94 168 PHE A CA 1
ATOM 1318 C C . PHE A 1 168 ? -20.161 -11.491 54.600 1.00 38.94 168 PHE A C 1
ATOM 1320 O O . PHE A 1 168 ? -18.977 -11.153 54.382 1.00 38.94 168 PHE A O 1
#

Organism: NCBI:txid2747483

pLDDT: mean 76.78, std 14.84, range [36.19, 93.31]

Sequence (168 aa):
MSSPAIIPSSLLEDYAHSNSTLEEASISESPNKICELFAIILVFCGVGDPIKLWEKHKGSLSEDVKKQIEAEQGNIDLYLNIVYNQCLILLEDIVISMSGETLLQFRFLSPSQEVGFAISNHQYVKELAYNTLHLSKIMAQNVPKLSQEQKELYFLDSPGGMEPKKHF

Foldseek 3Di:
DDDPPPDDPVLVVLLVVLLVVLVVCLVPHALLVSLLSLLCSLPPSLHPCSAVSCVVRLCSNLVVVQVVVCVVPVDCVLCVLLSSLLSQVSSQVSNCVVPVDGLVVSVHDDRDVVSPCVVVPPPSSVVSSDPPVVVVVVCVVCVVVDDPVRVVVVQVPDPDDDDPDDDD

Secondary structure (DSSP, 8-state):
-PPP----HHHHHHHHHHHHHHHHHHHHS-HHHHHHHHHHHHHHS--S-HHHHHHHHHHHHTHHHHHHHHHHHS--TTTHHHHHHHHHHHHHHHHHHHHSS-GGGGT-PPP-HHHHTTTT-HHHHHHH---HHHHHHHHHHHGGG--HHHHHHHHHSSSS--------